Protein AF-A0A9J6MU23-F1 (afdb_monomer)

Solvent-accessible surface area (backbone atoms only — not comparable to full-atom values): 6581 Å² total; per-residue (Å²): 96,49,43,47,64,42,55,69,65,30,47,55,69,36,70,38,37,38,40,35,39,46,62,33,86,50,90,58,61,42,35,59,33,37,34,43,38,55,50,47,87,41,42,42,86,71,49,76,50,66,52,91,76,52,47,79,52,67,53,74,92,54,89,77,26,40,39,35,41,34,25,69,59,44,52,47,74,36,72,48,63,35,40,41,34,28,34,32,36,87,80,41,58,70,47,53,66,45,57,34,38,38,39,32,68,100,45,83,72,44,64,26,63,37,73,33,43,45,40,72,86,131

Sequence (122 aa):
MTKAAAPNPVQVGQLLTYTFVVSNTGTAPLTNLLISEPIPASTTLVSTNAPVGFTTTETPAGNPTLVTFTTPSLAPSSSATITVVVRVLGSAGPSVTNIATAIADGVAPVSATTTVTVQRGG

pLDDT: mean 95.38, std 7.44, range [60.09, 98.69]

InterPro domains:
  IPR001434 Large cysteine-rich periplasmic protein OmcB-like, DUF11 domain [PF01345] (2-104)
  IPR047589 DUF11 repeat [TIGR01451] (3-53)

Radius of gyration: 14.96 Å; Cα contacts (8 Å, |Δi|>4): 315; chains: 1; bounding box: 36×21×44 Å

Secondary structure (DSSP, 8-state):
-EEEEESSSEETTSEEEEEEEEE--SSS-EEEEEEEEEPPTTEEEEEEE--TT-EEEEPPSSSS-EEEEEEEEE-TT-EEEEEEEEEEPTT--SEEEEEEEEEETTEEEEEEEEEEEEEPP-

Foldseek 3Di:
DEKDKPDFQDEAQDKIKIKDKDWAQDQAKFAFKKKKWWDFPQKAWDDKDWDPQWDWDWDPDDVRIIIMITHRIDHHGDMIMMMTMIHGHPPDDQKDKIKMWIDTPPDDIDMYMDMGGYDYDD

Nearest PDB structures (foldseek):
  8um6-assembly2_B  TM=7.309E-01  e=8.421E-05  Bacillus subtilis
  7me6-assembly1_A  TM=7.306E-01  e=3.323E-04  Bacillus subtilis
  1ayo-assembly1_B  TM=6.044E-01  e=3.274E-03  Bos taurus
  8gsy-assembly2_B  TM=5.575E-01  e=2.671E-03  Clostridium perfringens
  4leb-assembly1_A  TM=5.833E-01  e=5.363E-02  Candida albicans

Organism: NCBI:txid2833578

Structure (mmCIF, N/CA/C/O backbone):
data_AF-A0A9J6MU23-F1
#
_entry.id   AF-A0A9J6MU23-F1
#
loop_
_atom_site.group_PDB
_atom_site.id
_atom_site.type_symbol
_atom_site.label_atom_id
_atom_site.label_alt_id
_atom_site.label_comp_id
_atom_site.label_asym_id
_atom_site.label_entity_id
_atom_site.label_seq_id
_atom_site.pdbx_PDB_ins_code
_atom_site.Cartn_x
_atom_site.Cartn_y
_atom_site.Cartn_z
_atom_site.occupancy
_atom_site.B_iso_or_equiv
_atom_site.auth_seq_id
_atom_site.auth_comp_id
_atom_site.auth_asym_id
_atom_site.auth_atom_id
_atom_site.pdbx_PDB_model_num
ATOM 1 N N . MET A 1 1 ? 2.275 -1.352 10.423 1.00 96.12 1 MET A N 1
ATOM 2 C CA 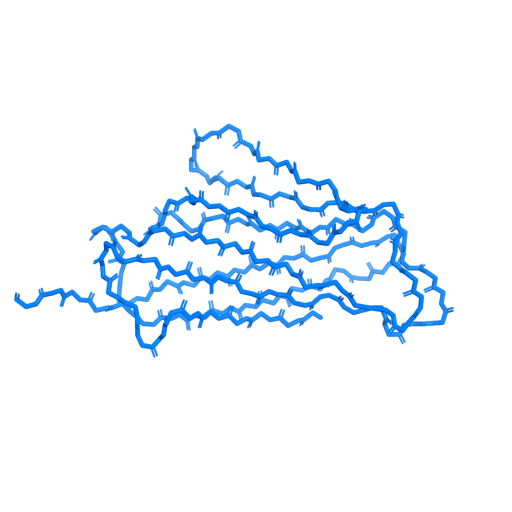. MET A 1 1 ? 2.074 -1.837 9.041 1.00 96.12 1 MET A CA 1
ATOM 3 C C . MET A 1 1 ? 3.367 -2.467 8.560 1.00 96.12 1 MET A C 1
ATOM 5 O O . MET A 1 1 ? 4.425 -1.966 8.918 1.00 96.12 1 MET A O 1
ATOM 9 N N . THR A 1 2 ? 3.298 -3.529 7.765 1.00 98.00 2 THR A N 1
ATOM 10 C CA . THR A 1 2 ? 4.450 -4.075 7.030 1.00 98.00 2 THR A CA 1
ATOM 11 C C . THR A 1 2 ? 4.161 -4.066 5.535 1.00 98.00 2 THR A C 1
ATOM 13 O O . THR A 1 2 ? 2.998 -4.053 5.128 1.00 98.00 2 THR A O 1
ATOM 16 N N . LYS A 1 3 ? 5.215 -4.057 4.713 1.00 98.25 3 LYS A N 1
ATOM 17 C CA . LYS A 1 3 ? 5.109 -4.136 3.255 1.00 98.25 3 LYS A CA 1
ATOM 18 C C . LYS A 1 3 ? 6.261 -4.952 2.681 1.00 98.25 3 LYS A C 1
ATOM 20 O O . LYS A 1 3 ? 7.413 -4.752 3.055 1.00 98.25 3 LYS A O 1
ATOM 25 N N . ALA A 1 4 ? 5.936 -5.846 1.760 1.00 98.38 4 ALA A N 1
ATOM 26 C CA . ALA A 1 4 ? 6.873 -6.666 1.012 1.00 98.38 4 ALA A CA 1
ATOM 27 C C . ALA A 1 4 ? 6.535 -6.623 -0.481 1.00 98.38 4 ALA A C 1
ATOM 29 O O . ALA A 1 4 ? 5.426 -6.247 -0.872 1.00 98.38 4 ALA A O 1
ATOM 30 N N . ALA A 1 5 ? 7.499 -7.010 -1.308 1.00 98.44 5 ALA A N 1
ATOM 31 C CA . ALA A 1 5 ? 7.358 -7.058 -2.752 1.00 98.44 5 ALA A CA 1
ATOM 32 C C . ALA A 1 5 ? 8.050 -8.301 -3.313 1.00 98.44 5 ALA A C 1
ATOM 34 O O . ALA A 1 5 ? 9.155 -8.638 -2.883 1.00 98.44 5 ALA A O 1
ATOM 35 N N . ALA A 1 6 ? 7.407 -8.966 -4.269 1.00 98.19 6 ALA A N 1
ATOM 36 C CA . ALA A 1 6 ? 7.966 -10.131 -4.944 1.00 98.19 6 ALA A CA 1
ATOM 37 C C . ALA A 1 6 ? 7.569 -10.165 -6.432 1.00 98.19 6 ALA A C 1
ATOM 39 O O . ALA A 1 6 ? 6.440 -9.789 -6.763 1.00 98.19 6 ALA A O 1
ATOM 40 N N . PRO A 1 7 ? 8.455 -10.640 -7.325 1.00 98.19 7 PRO A N 1
ATOM 41 C CA . PRO A 1 7 ? 9.813 -11.123 -7.046 1.00 98.19 7 PRO A CA 1
ATOM 42 C C . PRO A 1 7 ? 10.818 -9.982 -6.778 1.00 98.19 7 PRO A C 1
ATOM 44 O O . PRO A 1 7 ? 10.557 -8.820 -7.081 1.00 98.19 7 PRO A O 1
ATOM 47 N N . ASN A 1 8 ? 11.969 -10.316 -6.187 1.00 97.31 8 ASN A N 1
ATOM 48 C CA . ASN A 1 8 ? 13.114 -9.414 -6.027 1.00 97.31 8 ASN A CA 1
ATOM 49 C C . ASN A 1 8 ? 14.418 -10.215 -6.245 1.00 97.31 8 ASN A C 1
ATOM 51 O O . ASN A 1 8 ? 14.734 -11.050 -5.395 1.00 97.31 8 ASN A O 1
ATOM 55 N N . PRO A 1 9 ? 15.160 -10.008 -7.350 1.00 97.38 9 PRO A N 1
ATOM 56 C CA . PRO A 1 9 ? 14.923 -9.010 -8.397 1.00 97.38 9 PRO A CA 1
ATOM 57 C C . PRO A 1 9 ? 13.659 -9.279 -9.229 1.00 97.38 9 PRO A C 1
ATOM 59 O O . PRO A 1 9 ? 13.213 -10.418 -9.355 1.00 97.38 9 PRO A O 1
ATOM 62 N N . VAL A 1 10 ? 13.104 -8.222 -9.826 1.00 98.06 10 VAL A N 1
ATOM 63 C CA . VAL A 1 10 ? 12.024 -8.297 -10.823 1.00 98.06 10 VAL A CA 1
ATOM 64 C C . VAL A 1 10 ? 12.552 -7.915 -12.201 1.00 98.06 10 VAL A C 1
ATOM 66 O O . VAL A 1 10 ? 13.368 -7.006 -12.330 1.00 98.06 10 VAL A O 1
ATOM 69 N N . GLN A 1 11 ? 12.095 -8.589 -13.252 1.00 97.75 11 GLN A N 1
ATOM 70 C CA . GLN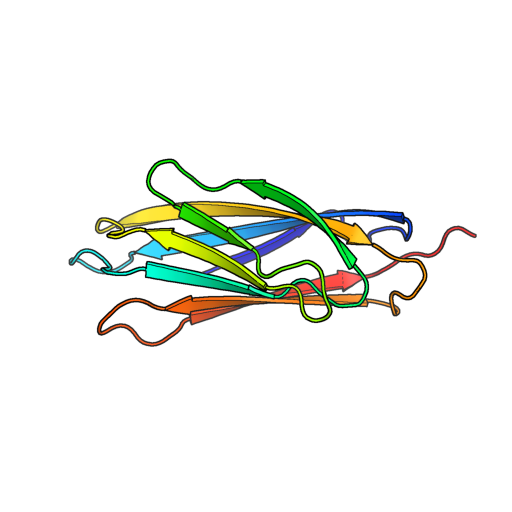 A 1 11 ? 12.471 -8.235 -14.620 1.00 97.75 11 GLN A CA 1
ATOM 71 C C . GLN A 1 11 ? 11.553 -7.150 -15.195 1.00 97.75 11 GLN A C 1
ATOM 73 O O . GLN A 1 11 ? 10.353 -7.112 -14.916 1.00 97.75 11 GLN A O 1
ATOM 78 N N . VAL A 1 12 ? 12.103 -6.292 -16.055 1.00 97.75 12 VAL A N 1
ATOM 79 C CA . VAL A 1 12 ? 11.307 -5.380 -16.890 1.00 97.75 12 VAL A CA 1
ATOM 80 C C . VAL A 1 12 ? 10.243 -6.167 -17.660 1.00 97.75 12 VAL A C 1
ATOM 82 O O . VAL A 1 12 ? 10.510 -7.235 -18.206 1.00 97.75 12 VAL A O 1
ATOM 85 N N . GLY A 1 13 ? 9.024 -5.634 -17.703 1.00 97.06 13 GLY A N 1
ATOM 86 C CA . GLY A 1 13 ? 7.879 -6.259 -18.356 1.00 97.06 13 GLY A CA 1
ATOM 87 C C . GLY A 1 13 ? 7.168 -7.312 -17.505 1.00 97.06 13 GLY A C 1
ATOM 88 O O . GLY A 1 13 ? 6.033 -7.653 -17.837 1.00 97.06 13 GLY A O 1
ATOM 89 N N . GLN A 1 14 ? 7.766 -7.793 -16.408 1.00 98.25 14 GLN A N 1
ATOM 90 C CA . GLN A 1 14 ? 7.145 -8.774 -15.515 1.00 98.25 14 GLN A CA 1
ATOM 91 C C . GLN A 1 14 ? 6.241 -8.127 -14.463 1.00 98.25 14 GLN A C 1
ATOM 93 O O . GLN A 1 14 ? 6.242 -6.908 -14.253 1.00 98.25 14 GLN A O 1
ATOM 98 N N . LEU A 1 15 ? 5.435 -8.976 -13.825 1.00 98.50 15 LEU A N 1
ATOM 99 C CA . LEU A 1 15 ? 4.577 -8.584 -12.717 1.00 98.50 15 LEU A CA 1
ATOM 100 C C . LEU A 1 15 ? 5.378 -8.497 -11.416 1.00 98.50 15 LEU A C 1
ATOM 102 O O . LEU A 1 15 ? 6.216 -9.348 -11.122 1.00 98.50 15 LEU A O 1
ATOM 106 N N . LEU A 1 16 ? 5.065 -7.475 -10.630 1.00 98.62 16 LEU A N 1
ATOM 107 C CA . LEU A 1 16 ? 5.545 -7.241 -9.279 1.00 98.62 16 LEU A CA 1
ATOM 108 C C . LEU A 1 16 ? 4.328 -7.166 -8.358 1.00 98.62 16 LEU A C 1
ATOM 110 O O . LEU A 1 16 ? 3.413 -6.380 -8.597 1.00 98.62 16 LEU A O 1
ATOM 114 N N . THR A 1 17 ? 4.313 -7.979 -7.308 1.00 98.69 17 THR A N 1
ATOM 115 C CA . THR A 1 17 ? 3.230 -7.990 -6.322 1.00 98.69 17 THR A CA 1
ATOM 116 C C . THR A 1 17 ? 3.696 -7.315 -5.047 1.00 98.69 17 TH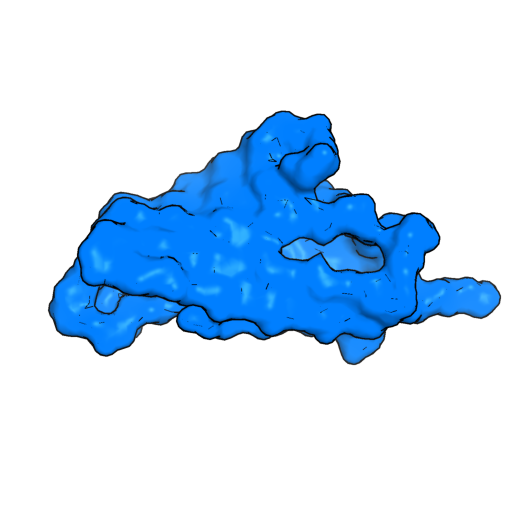R A C 1
ATOM 118 O O . THR A 1 17 ? 4.592 -7.818 -4.369 1.00 98.69 17 THR A O 1
ATOM 121 N N . TYR A 1 18 ? 3.063 -6.202 -4.694 1.00 98.62 18 TYR A N 1
ATOM 122 C CA . TYR A 1 18 ? 3.160 -5.597 -3.375 1.00 98.62 18 TYR A CA 1
ATOM 123 C C . TYR A 1 18 ? 2.166 -6.266 -2.434 1.00 98.62 18 TYR A C 1
ATOM 125 O O . TYR A 1 18 ? 0.982 -6.344 -2.743 1.00 98.62 18 TYR A O 1
ATOM 133 N N . THR A 1 19 ? 2.633 -6.708 -1.270 1.00 98.44 19 THR A N 1
ATOM 134 C CA . THR A 1 19 ? 1.788 -7.213 -0.180 1.00 98.44 19 THR A CA 1
ATOM 135 C C . THR A 1 19 ? 2.002 -6.337 1.039 1.00 98.44 19 THR A C 1
ATOM 137 O O . THR A 1 19 ? 3.144 -6.132 1.448 1.00 98.44 19 THR A O 1
ATOM 140 N N . PHE A 1 20 ? 0.932 -5.824 1.634 1.00 95.56 20 PHE A N 1
ATOM 141 C CA . PHE A 1 20 ? 1.018 -5.091 2.892 1.00 95.56 20 PHE A CA 1
ATOM 142 C C . PHE A 1 20 ? 0.004 -5.580 3.912 1.00 95.56 20 PHE A C 1
ATOM 144 O O . PHE A 1 20 ? -1.110 -5.981 3.576 1.00 95.56 20 PHE A O 1
ATOM 151 N N . VAL A 1 21 ? 0.431 -5.545 5.175 1.00 98.06 21 VAL A N 1
ATOM 152 C CA . VAL A 1 21 ? -0.363 -5.971 6.325 1.00 98.06 21 VAL A CA 1
ATOM 153 C C . VAL A 1 21 ? -0.536 -4.793 7.273 1.00 98.06 21 VAL A C 1
ATOM 155 O O . VAL A 1 21 ? 0.439 -4.213 7.767 1.00 98.06 21 VAL A O 1
ATOM 158 N N . VAL A 1 22 ? -1.793 -4.440 7.532 1.00 97.88 22 VAL A N 1
ATOM 159 C CA . VAL A 1 22 ? -2.179 -3.465 8.556 1.00 97.88 22 VAL A CA 1
ATOM 160 C C . VAL A 1 22 ? -2.794 -4.231 9.717 1.00 97.88 22 VAL A C 1
ATOM 162 O O . VAL A 1 22 ? -3.725 -5.005 9.518 1.00 97.88 22 VAL A O 1
ATOM 165 N N . SER A 1 23 ? -2.267 -4.020 10.920 1.00 97.44 23 SER A N 1
ATOM 166 C CA . SER A 1 23 ? -2.714 -4.702 12.135 1.00 97.44 23 SER A CA 1
ATOM 167 C C . SER A 1 23 ? -3.191 -3.676 13.148 1.00 97.44 23 SER A C 1
ATOM 169 O O . SER A 1 23 ? -2.488 -2.696 13.399 1.00 97.44 23 SER A O 1
ATOM 171 N N . ASN A 1 24 ? -4.348 -3.923 13.758 1.00 97.69 24 ASN A N 1
ATOM 172 C CA . ASN A 1 24 ? -4.776 -3.189 14.937 1.00 97.69 24 ASN A CA 1
ATOM 173 C C . ASN A 1 24 ? -4.169 -3.848 16.183 1.00 97.69 24 ASN A C 1
ATOM 175 O O . ASN A 1 24 ? -4.619 -4.902 16.625 1.00 97.69 24 ASN A O 1
ATOM 179 N N . THR A 1 25 ? -3.130 -3.232 16.742 1.00 96.19 25 THR A N 1
ATOM 180 C CA . THR A 1 25 ? -2.462 -3.709 17.964 1.00 96.19 25 THR A CA 1
ATOM 181 C C . THR A 1 25 ? -3.027 -3.083 19.242 1.00 96.19 25 THR A C 1
ATOM 183 O O . THR A 1 25 ? -2.510 -3.350 20.323 1.00 96.19 25 THR A O 1
ATOM 186 N N . GLY A 1 26 ? -4.039 -2.219 19.129 1.00 94.81 26 GLY A N 1
ATOM 187 C CA . GLY A 1 26 ? -4.713 -1.594 20.262 1.00 94.81 26 GLY A CA 1
ATOM 188 C C . GLY A 1 26 ? -5.841 -2.457 20.829 1.00 94.81 26 GLY A C 1
ATOM 189 O O . GLY A 1 26 ? -6.166 -3.525 20.312 1.00 94.81 26 GLY A O 1
ATOM 190 N N . THR A 1 27 ? -6.456 -1.961 21.902 1.00 96.38 27 THR A N 1
ATOM 191 C CA . THR A 1 27 ? -7.623 -2.579 22.554 1.00 96.38 27 THR A CA 1
ATOM 192 C C . THR A 1 27 ? -8.959 -2.042 22.035 1.00 96.38 27 THR A C 1
ATOM 194 O O . THR A 1 27 ? -9.995 -2.654 22.279 1.00 96.38 27 THR A O 1
ATOM 197 N N . ALA A 1 28 ? -8.944 -0.922 21.308 1.00 97.56 28 ALA A N 1
A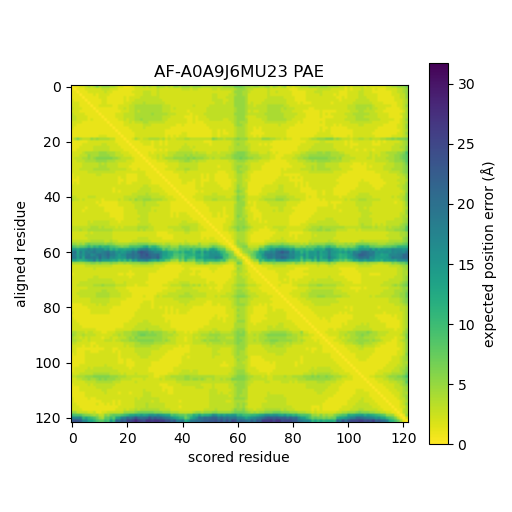TOM 198 C CA . ALA A 1 28 ? -10.110 -0.320 20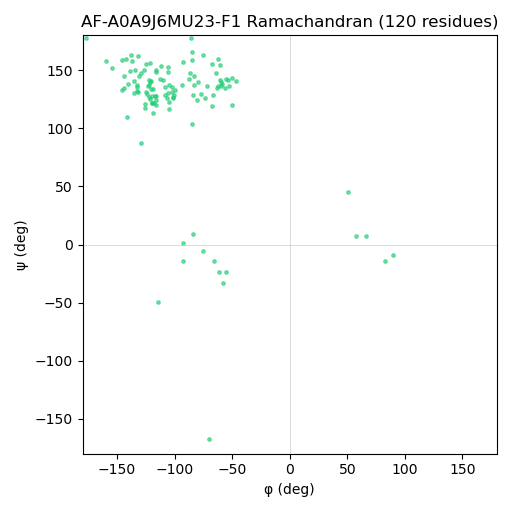.668 1.00 97.56 28 ALA A CA 1
ATOM 199 C C . ALA A 1 28 ? -10.084 -0.551 19.145 1.00 97.56 28 ALA A C 1
ATOM 201 O O . ALA A 1 28 ? -9.001 -0.716 18.574 1.00 97.56 28 ALA A O 1
ATOM 202 N N . PRO A 1 29 ? -11.243 -0.583 18.464 1.00 98.19 29 PRO A N 1
ATOM 203 C CA . PRO A 1 29 ? -11.283 -0.662 17.008 1.00 98.19 29 PRO A CA 1
ATOM 204 C C . PRO A 1 29 ? -10.596 0.549 16.364 1.00 98.19 29 PRO A C 1
ATOM 206 O O . PRO A 1 29 ? -10.769 1.674 16.828 1.00 98.19 29 PRO A O 1
ATOM 209 N N . LEU A 1 30 ? -9.873 0.335 15.263 1.00 98.38 30 LEU A N 1
ATOM 210 C CA . LEU A 1 30 ? -9.541 1.436 14.358 1.00 98.38 30 LEU A CA 1
ATOM 211 C C . LEU A 1 30 ? -10.824 1.836 13.631 1.00 98.38 30 LEU A C 1
ATOM 213 O O . LEU A 1 30 ? -11.562 0.949 13.193 1.00 98.38 30 LEU A O 1
ATOM 217 N N . THR A 1 31 ? -11.084 3.131 13.490 1.00 98.44 31 THR A N 1
ATOM 218 C CA . THR A 1 31 ? -12.232 3.667 12.745 1.00 98.44 31 THR A CA 1
ATOM 219 C C . THR A 1 31 ? -11.761 4.473 11.545 1.00 98.44 31 THR A C 1
ATOM 221 O O . THR A 1 31 ? -10.687 5.076 11.584 1.00 98.44 31 THR A O 1
ATOM 224 N N . ASN A 1 32 ? -12.561 4.453 10.473 1.00 98.19 32 ASN A N 1
ATOM 225 C CA . ASN A 1 32 ? -12.283 5.159 9.219 1.00 98.19 32 ASN A CA 1
ATOM 226 C C . ASN A 1 32 ? -10.867 4.879 8.687 1.00 98.19 32 ASN A C 1
ATOM 228 O O . ASN A 1 32 ? -10.133 5.787 8.300 1.00 98.19 32 ASN A O 1
ATOM 232 N N . LEU A 1 33 ? -10.472 3.601 8.695 1.00 98.50 33 LEU A N 1
ATOM 233 C CA . LEU A 1 33 ? -9.155 3.193 8.227 1.00 98.50 33 LEU A CA 1
ATOM 234 C C . LEU A 1 33 ? -9.068 3.418 6.714 1.00 98.50 33 LEU A C 1
ATOM 236 O O . LEU A 1 33 ? -9.803 2.798 5.947 1.00 98.50 33 LEU A O 1
ATOM 240 N N . LEU A 1 34 ? -8.130 4.268 6.308 1.00 98.31 34 LEU A N 1
ATOM 241 C CA . LEU A 1 34 ? -7.762 4.571 4.932 1.00 98.31 34 LEU A CA 1
ATOM 242 C C . LEU A 1 34 ? -6.316 4.136 4.698 1.00 98.31 34 LEU A C 1
ATOM 244 O O . LEU A 1 34 ? -5.410 4.538 5.425 1.00 98.31 34 LEU A O 1
ATOM 248 N N . ILE A 1 35 ? -6.090 3.350 3.652 1.00 98.44 35 ILE A N 1
ATOM 249 C CA . ILE A 1 35 ? -4.759 2.962 3.194 1.00 98.44 35 ILE A CA 1
ATOM 250 C C . ILE A 1 35 ? -4.553 3.536 1.799 1.00 98.44 35 ILE A C 1
ATOM 252 O O . ILE A 1 35 ? -5.292 3.197 0.879 1.00 98.44 35 ILE A O 1
ATOM 256 N N . SER A 1 36 ? -3.540 4.380 1.654 1.00 97.50 36 SER A N 1
ATOM 257 C CA . SER A 1 36 ? -3.126 5.003 0.401 1.00 97.50 36 SER A CA 1
ATOM 258 C C . SER A 1 36 ? -1.912 4.281 -0.172 1.00 97.50 36 SER A C 1
ATOM 260 O O . SER A 1 36 ? -0.886 4.138 0.497 1.00 97.50 36 SER A O 1
ATOM 262 N N . GLU A 1 37 ? -2.030 3.864 -1.427 1.00 97.25 37 GLU A N 1
ATOM 263 C CA . GLU A 1 37 ? -1.036 3.104 -2.177 1.00 97.25 37 GLU A CA 1
ATOM 264 C C . GLU A 1 37 ? -0.784 3.803 -3.528 1.00 97.25 37 GLU A C 1
ATOM 266 O O . GLU A 1 37 ? -1.465 3.526 -4.521 1.00 97.25 37 GLU A O 1
ATOM 271 N N . PRO A 1 38 ? 0.147 4.773 -3.578 1.00 96.12 38 PRO A N 1
ATOM 272 C CA . PRO A 1 38 ? 0.569 5.385 -4.831 1.00 96.12 38 PRO A CA 1
ATOM 273 C C . PRO A 1 38 ? 1.304 4.362 -5.702 1.00 96.12 38 PRO A C 1
ATOM 275 O O . PRO A 1 38 ? 2.264 3.732 -5.258 1.00 96.12 38 PRO A O 1
ATOM 278 N N . ILE A 1 39 ? 0.882 4.237 -6.959 1.00 95.88 39 ILE A N 1
ATOM 279 C CA . ILE A 1 39 ? 1.509 3.346 -7.934 1.00 95.88 39 ILE A CA 1
ATOM 280 C C . ILE A 1 39 ? 2.765 4.024 -8.499 1.00 95.88 39 ILE A C 1
ATOM 282 O O . ILE A 1 39 ? 2.668 5.138 -9.026 1.00 95.88 39 ILE A O 1
ATOM 286 N N . PRO A 1 40 ? 3.951 3.388 -8.419 1.00 95.19 40 PRO A N 1
ATOM 287 C CA . PRO A 1 40 ? 5.185 3.973 -8.922 1.00 95.19 40 PRO A CA 1
ATOM 288 C C . PRO A 1 40 ? 5.098 4.274 -10.420 1.00 95.19 40 PRO A C 1
ATOM 290 O O . PRO A 1 40 ? 4.682 3.420 -11.201 1.00 95.19 40 PRO A O 1
ATOM 293 N N . ALA A 1 41 ? 5.578 5.451 -10.832 1.00 93.06 41 ALA A N 1
ATOM 294 C CA . ALA A 1 41 ? 5.569 5.921 -12.224 1.00 93.06 41 ALA A CA 1
ATOM 295 C C . ALA A 1 41 ? 6.251 4.970 -13.229 1.00 93.06 41 ALA A C 1
ATOM 297 O O . ALA A 1 41 ? 5.968 5.010 -14.424 1.00 93.06 41 ALA A O 1
ATOM 298 N N . SER A 1 42 ? 7.169 4.129 -12.751 1.00 94.44 42 SER A N 1
ATOM 299 C CA . SER A 1 42 ? 7.864 3.090 -13.516 1.00 94.44 42 SER A CA 1
ATOM 300 C C . SER A 1 42 ? 7.080 1.777 -13.624 1.00 94.44 42 SER A C 1
ATOM 302 O O . SER A 1 42 ? 7.622 0.765 -14.074 1.00 94.44 42 SER A O 1
ATOM 304 N N . THR A 1 43 ? 5.818 1.765 -13.198 1.00 95.62 43 THR A N 1
ATOM 305 C CA . THR A 1 43 ? 4.941 0.596 -13.200 1.00 95.62 43 THR A CA 1
ATOM 306 C C . THR A 1 43 ? 3.535 0.966 -13.676 1.00 95.62 43 THR A C 1
ATOM 308 O O . THR A 1 43 ? 3.166 2.137 -13.712 1.00 95.62 43 THR A O 1
ATOM 311 N N . THR A 1 44 ? 2.744 -0.032 -14.060 1.00 95.25 44 THR A N 1
ATOM 312 C CA . THR A 1 44 ? 1.311 0.126 -14.367 1.00 95.25 44 THR A CA 1
ATOM 313 C C . THR A 1 44 ? 0.495 -0.796 -13.483 1.00 95.25 44 THR A C 1
ATOM 315 O O . THR A 1 44 ? 0.879 -1.949 -13.289 1.00 95.25 44 THR A O 1
ATOM 318 N N . LEU A 1 45 ? -0.614 -0.297 -12.941 1.00 96.00 45 LEU A N 1
ATOM 319 C CA . LEU A 1 45 ? -1.524 -1.101 -12.135 1.00 96.00 45 LEU A CA 1
ATOM 320 C C . LEU A 1 45 ? -2.140 -2.221 -12.985 1.00 96.00 45 LEU A C 1
ATOM 322 O O . LEU A 1 45 ? -2.553 -1.985 -14.118 1.00 96.00 45 LEU A O 1
ATOM 326 N N . VAL A 1 46 ? -2.177 -3.436 -12.438 1.00 96.88 46 VAL A N 1
ATOM 327 C CA . VAL A 1 46 ? -2.771 -4.615 -13.089 1.00 96.88 46 VAL A CA 1
ATOM 328 C C . VAL A 1 46 ? -3.995 -5.089 -12.323 1.00 96.88 46 VAL A C 1
ATOM 330 O O . VAL A 1 46 ? -5.041 -5.314 -12.922 1.00 96.88 46 VAL A O 1
ATOM 333 N N . SER A 1 47 ? -3.872 -5.255 -11.007 1.00 97.19 47 SER A N 1
ATOM 334 C CA . SER A 1 47 ? -4.986 -5.687 -10.166 1.00 97.19 47 SER A CA 1
ATOM 335 C C . SER A 1 47 ? -4.758 -5.339 -8.704 1.00 97.19 47 SER A C 1
ATOM 337 O O . SER A 1 47 ? -3.622 -5.222 -8.238 1.00 97.19 47 SER A O 1
ATOM 339 N N . THR A 1 48 ? -5.851 -5.266 -7.960 1.00 97.94 48 THR A N 1
ATOM 340 C CA . THR A 1 48 ? -5.868 -5.061 -6.515 1.00 97.94 48 THR A CA 1
ATOM 341 C C . THR A 1 48 ? -6.704 -6.159 -5.864 1.00 97.94 48 THR A C 1
ATOM 343 O O . THR A 1 48 ? -7.615 -6.713 -6.476 1.00 97.94 48 THR A O 1
ATOM 346 N N . ASN A 1 49 ? -6.372 -6.518 -4.627 1.00 98.06 49 ASN A N 1
ATOM 347 C CA . ASN A 1 49 ? -7.194 -7.407 -3.814 1.00 98.06 49 ASN A CA 1
ATOM 348 C C . ASN A 1 49 ? -7.101 -6.989 -2.347 1.00 98.06 49 ASN A C 1
ATOM 350 O O . ASN A 1 49 ? -6.005 -6.769 -1.823 1.00 98.06 49 ASN A O 1
ATOM 354 N N . ALA A 1 50 ? -8.258 -6.901 -1.698 1.00 97.94 50 ALA A N 1
ATOM 355 C CA . ALA A 1 50 ? -8.406 -6.544 -0.297 1.00 97.94 50 ALA A CA 1
ATOM 356 C C . ALA A 1 50 ? -9.435 -7.465 0.381 1.00 97.94 50 ALA A C 1
ATOM 358 O O . ALA A 1 50 ? -10.274 -8.052 -0.306 1.00 97.94 50 ALA A O 1
ATOM 359 N N . PRO A 1 51 ? -9.388 -7.614 1.717 1.00 97.25 51 PRO A N 1
ATOM 360 C CA . PRO A 1 51 ? -10.350 -8.435 2.442 1.00 97.25 51 PRO A CA 1
ATOM 361 C C . PRO A 1 51 ? -11.783 -7.908 2.312 1.00 97.25 51 PRO A C 1
ATOM 363 O O . PRO A 1 51 ? -12.009 -6.723 2.064 1.00 97.25 51 PRO A O 1
ATOM 366 N N . VAL A 1 52 ? -12.762 -8.779 2.568 1.00 94.81 52 VAL A N 1
ATOM 367 C CA . VAL A 1 52 ? -14.169 -8.370 2.678 1.00 94.81 52 VAL A CA 1
ATOM 368 C C . VAL A 1 52 ? -14.330 -7.233 3.696 1.00 94.81 52 VAL A C 1
ATOM 370 O O . VAL A 1 52 ? -13.667 -7.213 4.732 1.00 94.81 52 VAL A O 1
ATOM 373 N N . GLY A 1 53 ? -15.204 -6.275 3.387 1.00 94.88 53 GLY A N 1
ATOM 374 C CA . GLY A 1 53 ? -15.413 -5.076 4.203 1.00 94.88 53 GLY A CA 1
ATOM 375 C C . GLY A 1 53 ? -14.509 -3.898 3.832 1.00 94.88 53 GLY A C 1
ATOM 376 O O . GLY A 1 53 ? -14.768 -2.788 4.291 1.00 94.88 53 GLY A O 1
ATOM 377 N N . PHE A 1 54 ? -13.513 -4.102 2.964 1.00 98.06 54 PHE A N 1
ATOM 378 C CA . PHE A 1 54 ? -12.796 -3.001 2.331 1.00 98.06 54 PHE A CA 1
ATOM 379 C C . PHE A 1 54 ? -13.485 -2.551 1.042 1.00 98.06 54 PHE A C 1
ATOM 381 O O . PHE A 1 54 ? -13.967 -3.362 0.254 1.00 98.06 54 PHE A O 1
ATOM 388 N N . THR A 1 55 ? -13.478 -1.243 0.813 1.00 98.31 55 THR A N 1
ATOM 389 C CA . THR A 1 55 ? -13.777 -0.626 -0.479 1.00 98.31 55 THR A CA 1
ATOM 390 C C . THR A 1 55 ? -12.466 -0.205 -1.125 1.00 98.31 55 THR A C 1
ATOM 392 O O . THR A 1 55 ? -11.636 0.439 -0.482 1.00 98.31 55 THR A O 1
ATOM 395 N N . THR A 1 56 ? -12.277 -0.560 -2.393 1.00 97.75 56 THR A N 1
ATOM 396 C CA . THR A 1 56 ? -11.124 -0.129 -3.187 1.00 97.75 56 THR A CA 1
ATOM 397 C C . THR A 1 56 ? -11.566 0.931 -4.181 1.00 97.75 56 THR A C 1
ATOM 399 O O . THR A 1 56 ? -12.544 0.737 -4.901 1.00 97.75 56 THR A O 1
ATOM 402 N N . THR A 1 57 ? -10.843 2.043 -4.235 1.00 96.00 57 THR A N 1
ATOM 403 C CA . THR A 1 57 ? -11.030 3.074 -5.258 1.00 96.00 57 THR A CA 1
ATOM 404 C C . THR A 1 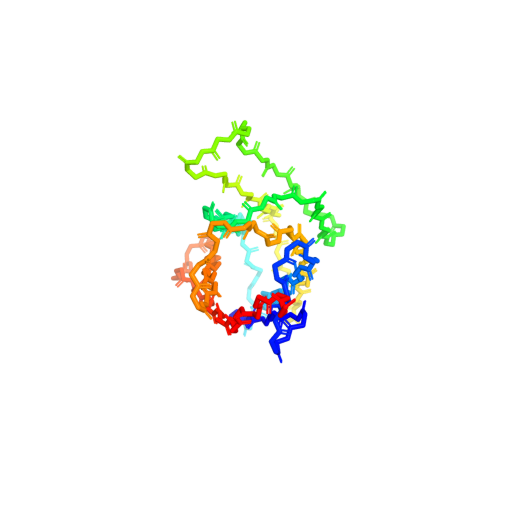57 ? -9.701 3.428 -5.896 1.00 96.00 57 THR A C 1
ATOM 406 O O . THR A 1 57 ? -8.656 3.405 -5.249 1.00 96.00 57 THR A O 1
ATOM 409 N N . GLU A 1 58 ? -9.755 3.775 -7.173 1.00 92.50 58 GLU A N 1
ATOM 410 C CA . GLU A 1 58 ? -8.594 4.137 -7.974 1.00 92.50 58 GLU A CA 1
ATOM 411 C C . GLU A 1 58 ? -8.868 5.514 -8.576 1.00 92.50 58 GLU A C 1
ATOM 413 O O . GLU A 1 58 ? -9.949 5.762 -9.120 1.00 92.50 58 GLU A O 1
ATOM 418 N N . THR A 1 59 ? -7.920 6.442 -8.462 1.00 87.50 59 THR A N 1
ATOM 419 C CA . THR A 1 59 ? -7.999 7.681 -9.244 1.00 87.50 59 THR A CA 1
ATOM 420 C C . THR A 1 59 ? -7.890 7.340 -10.732 1.00 87.50 59 THR A C 1
ATOM 422 O O . THR A 1 59 ? -7.159 6.401 -11.061 1.00 87.50 59 THR A O 1
ATOM 425 N N . PRO A 1 60 ? -8.542 8.097 -11.638 1.00 72.88 60 PRO A N 1
ATOM 426 C CA . PRO A 1 60 ? -8.428 7.875 -13.077 1.00 72.88 60 PRO A CA 1
ATOM 427 C C . PRO A 1 60 ? -6.971 7.689 -13.509 1.00 72.88 60 PRO A C 1
ATOM 429 O O . PRO A 1 60 ? -6.085 8.376 -12.996 1.00 72.88 60 PRO A O 1
ATOM 432 N N . ALA A 1 61 ? -6.739 6.758 -14.440 1.00 64.25 61 ALA A N 1
ATOM 433 C CA . ALA A 1 61 ? -5.401 6.414 -14.909 1.00 64.25 61 ALA A CA 1
ATOM 434 C C . ALA A 1 61 ? -4.613 7.680 -15.302 1.00 64.25 61 ALA A C 1
ATOM 436 O O . ALA A 1 61 ? -5.023 8.449 -16.171 1.00 64.25 61 ALA A O 1
ATOM 437 N N . GLY A 1 62 ? -3.488 7.896 -14.625 1.00 60.75 62 GLY A N 1
ATOM 438 C CA . GLY A 1 62 ? -2.650 9.091 -14.714 1.00 60.75 62 GLY A CA 1
ATOM 439 C C . GLY A 1 62 ? -1.408 8.932 -13.839 1.00 60.75 62 GLY A C 1
ATOM 440 O O . GLY A 1 62 ? -1.243 7.908 -13.179 1.00 60.75 62 GLY A O 1
ATOM 441 N N . ASN A 1 63 ? -0.500 9.908 -13.839 1.00 60.09 63 ASN A N 1
ATOM 442 C CA . ASN A 1 63 ? 0.709 9.846 -13.017 1.00 60.09 63 ASN A CA 1
ATOM 443 C C . ASN A 1 63 ? 0.720 11.015 -12.012 1.00 60.09 63 ASN A C 1
ATOM 445 O O . ASN A 1 63 ? 0.815 12.160 -12.460 1.00 60.09 63 ASN A O 1
ATOM 449 N N . PRO A 1 64 ? 0.614 10.761 -10.691 1.00 71.19 64 PRO A N 1
ATOM 450 C CA . PRO A 1 64 ? 0.559 9.443 -10.046 1.00 71.19 64 PRO A CA 1
ATOM 451 C C . PRO A 1 64 ? -0.849 8.8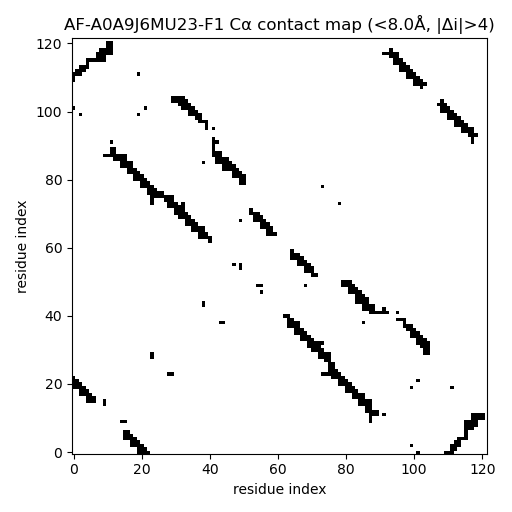19 -10.044 1.00 71.19 64 PRO A C 1
ATOM 453 O O . PRO A 1 64 ? -1.831 9.488 -9.731 1.00 71.19 64 PRO A O 1
ATOM 456 N N . THR A 1 65 ? -0.937 7.516 -10.337 1.00 90.44 65 THR A N 1
ATOM 457 C CA . THR A 1 65 ? -2.139 6.713 -10.054 1.00 90.44 65 THR A CA 1
ATOM 458 C C . THR A 1 65 ? -2.141 6.415 -8.560 1.00 90.44 65 THR A C 1
ATOM 460 O O . THR A 1 65 ? -1.131 5.954 -8.026 1.00 90.44 65 THR A O 1
ATOM 463 N N . LEU A 1 66 ? -3.256 6.669 -7.882 1.00 94.75 66 LEU A N 1
ATOM 464 C CA . LEU A 1 66 ? -3.429 6.385 -6.465 1.00 94.75 66 LEU A CA 1
ATOM 465 C C . LEU A 1 66 ? -4.527 5.338 -6.280 1.00 94.75 66 LEU A C 1
ATOM 467 O O . LEU A 1 66 ? -5.663 5.541 -6.709 1.00 94.75 66 LEU A O 1
ATOM 471 N N . VAL A 1 67 ? -4.181 4.244 -5.603 1.00 96.94 67 VAL A N 1
ATOM 472 C CA . VAL A 1 67 ? -5.147 3.259 -5.113 1.00 96.94 67 VAL A CA 1
ATOM 473 C C . VAL A 1 67 ? -5.394 3.532 -3.636 1.00 96.94 67 VAL A C 1
ATOM 475 O O . VAL A 1 67 ? -4.450 3.697 -2.861 1.00 96.94 67 VAL A O 1
ATOM 478 N N . THR A 1 68 ? -6.657 3.563 -3.230 1.00 97.50 68 THR A N 1
ATOM 479 C CA . THR A 1 68 ? -7.041 3.667 -1.823 1.00 97.50 68 THR A CA 1
ATOM 480 C C . THR A 1 68 ? -7.905 2.492 -1.402 1.00 97.50 68 THR A C 1
ATOM 482 O O . THR A 1 68 ? -8.800 2.070 -2.132 1.00 97.50 68 THR A O 1
ATOM 485 N N . PHE A 1 69 ? -7.655 1.993 -0.194 1.00 98.38 69 PHE A N 1
ATOM 486 C CA . PHE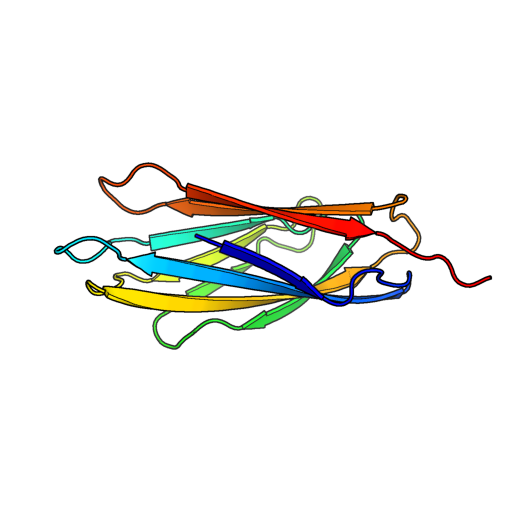 A 1 69 ? -8.436 0.948 0.457 1.00 98.38 69 PHE A CA 1
ATOM 487 C C . PHE A 1 69 ? -9.037 1.516 1.736 1.00 98.38 69 PHE A C 1
ATOM 489 O O . PHE A 1 69 ? -8.294 1.972 2.605 1.00 98.38 69 PHE A O 1
ATOM 496 N N . THR A 1 70 ? -10.358 1.491 1.866 1.00 98.44 70 THR A N 1
ATOM 497 C CA . THR A 1 70 ? -11.057 2.010 3.046 1.00 98.44 70 THR A CA 1
ATOM 498 C C . THR A 1 70 ? -11.885 0.932 3.724 1.00 98.44 70 THR A C 1
ATOM 500 O O . THR A 1 70 ? -12.519 0.124 3.055 1.00 98.44 70 THR A O 1
ATOM 503 N N . THR A 1 71 ? -11.911 0.924 5.054 1.00 98.50 71 THR A N 1
ATOM 504 C CA . THR A 1 71 ? -12.886 0.156 5.842 1.00 98.50 71 THR A CA 1
ATOM 505 C C . THR A 1 71 ? -13.427 1.034 6.974 1.00 98.50 71 THR A C 1
ATOM 507 O O . THR A 1 71 ? -12.647 1.768 7.592 1.00 98.50 71 THR A O 1
ATOM 510 N N . PRO A 1 72 ? -14.735 0.972 7.295 1.00 98.44 72 PRO A N 1
ATOM 511 C CA . PRO A 1 72 ? -15.290 1.711 8.426 1.00 98.44 72 PRO A CA 1
ATOM 512 C C . PRO A 1 72 ? -14.618 1.348 9.751 1.00 98.44 72 PRO A C 1
ATOM 514 O O . PRO A 1 72 ? -14.476 2.205 10.623 1.00 98.44 72 PRO A O 1
ATOM 517 N N . SER A 1 73 ? -14.194 0.087 9.910 1.00 97.88 73 SER A N 1
ATOM 518 C CA . SER A 1 73 ? -13.506 -0.353 11.117 1.00 97.88 73 SER A CA 1
ATOM 519 C C . SER A 1 73 ? -12.588 -1.562 10.909 1.00 97.88 73 SER A C 1
ATOM 521 O O . SER A 1 73 ? -12.834 -2.413 10.054 1.00 97.88 73 SER A O 1
ATOM 523 N N . LEU A 1 74 ? -11.544 -1.652 11.738 1.00 98.31 74 LEU A N 1
ATOM 524 C CA . LEU A 1 74 ? -10.734 -2.853 11.937 1.00 98.31 74 LEU A CA 1
ATOM 525 C C . LEU A 1 74 ? -10.698 -3.198 13.433 1.00 98.31 74 LEU A C 1
ATOM 527 O O . LEU A 1 74 ? -10.189 -2.423 14.250 1.00 98.31 74 LEU A O 1
ATOM 531 N N . ALA A 1 75 ? -11.234 -4.365 13.790 1.00 98.25 75 ALA A N 1
ATOM 532 C CA . ALA A 1 75 ? -11.359 -4.808 15.177 1.00 98.25 75 ALA A CA 1
ATOM 533 C C . ALA A 1 75 ? -9.994 -4.939 15.894 1.00 98.25 75 ALA A C 1
ATOM 535 O O . ALA A 1 75 ? -8.974 -5.157 15.231 1.00 98.25 75 ALA A O 1
ATOM 536 N N . PRO A 1 76 ? -9.953 -4.829 17.238 1.00 98.06 76 PRO A N 1
ATOM 537 C CA . PRO A 1 76 ? -8.756 -5.101 18.035 1.00 98.06 76 PRO A CA 1
ATOM 538 C C . PRO A 1 76 ? -8.122 -6.448 17.689 1.00 98.06 76 PRO A C 1
ATOM 540 O O . PRO A 1 76 ? -8.824 -7.414 17.384 1.00 98.06 76 PRO A O 1
ATOM 543 N N . SER A 1 77 ? -6.790 -6.505 17.710 1.00 96.44 77 SER A N 1
ATOM 544 C CA . SER A 1 77 ? -5.991 -7.703 17.406 1.00 96.44 77 SER A CA 1
ATOM 545 C C . SER A 1 77 ? -6.221 -8.321 16.016 1.00 96.44 77 SER A C 1
ATOM 547 O O . SER A 1 77 ? -5.671 -9.380 15.720 1.00 96.44 77 SER A O 1
ATOM 549 N N . SER A 1 78 ? -6.991 -7.668 15.141 1.00 97.94 78 SER A N 1
ATOM 550 C CA . SER A 1 78 ? -7.234 -8.117 13.769 1.00 97.94 78 SER A CA 1
ATOM 551 C C . SER A 1 78 ? -6.237 -7.495 12.798 1.00 97.94 78 SER A C 1
ATOM 553 O O . SER A 1 78 ? -5.651 -6.437 13.049 1.00 97.94 78 SER A O 1
ATOM 555 N N . SER A 1 79 ? -6.048 -8.156 11.659 1.00 97.75 79 SER A N 1
ATOM 556 C CA . SER A 1 79 ? -5.184 -7.678 10.583 1.00 97.75 79 SER A CA 1
ATOM 557 C C . SER A 1 79 ? -5.854 -7.808 9.220 1.00 97.75 79 SER A C 1
ATOM 559 O O . SER A 1 79 ? -6.692 -8.679 9.002 1.00 97.75 79 SER A O 1
ATOM 561 N N . ALA A 1 80 ? -5.484 -6.909 8.312 1.00 97.94 80 ALA A N 1
ATOM 562 C CA . ALA A 1 80 ? -5.898 -6.906 6.919 1.00 97.94 80 ALA A CA 1
ATOM 563 C C . ALA A 1 80 ? -4.667 -7.090 6.029 1.00 97.94 80 ALA A C 1
ATOM 565 O O . ALA A 1 80 ? -3.689 -6.349 6.159 1.00 97.94 80 ALA A O 1
ATOM 566 N N . THR A 1 81 ? -4.724 -8.068 5.126 1.00 98.44 81 THR A N 1
ATOM 567 C CA . THR A 1 81 ? -3.702 -8.308 4.102 1.00 98.44 81 THR A CA 1
ATOM 568 C C . THR A 1 81 ? -4.226 -7.832 2.759 1.00 98.44 81 THR A C 1
ATOM 570 O O . THR A 1 81 ? -5.268 -8.294 2.302 1.00 98.44 81 THR A O 1
ATOM 573 N N . ILE A 1 82 ? -3.499 -6.914 2.131 1.00 98.50 82 ILE A N 1
ATOM 574 C CA . ILE A 1 82 ? -3.863 -6.318 0.845 1.00 98.50 82 ILE A CA 1
ATOM 575 C C . ILE A 1 82 ? -2.730 -6.571 -0.141 1.00 98.50 82 ILE A C 1
ATOM 577 O O . ILE A 1 82 ? -1.549 -6.502 0.217 1.00 98.50 82 ILE A O 1
ATOM 581 N N . THR A 1 83 ? -3.100 -6.856 -1.387 1.00 98.44 83 THR A N 1
ATOM 582 C CA . THR A 1 83 ? -2.155 -7.058 -2.481 1.00 98.44 83 THR A CA 1
ATOM 583 C C . THR A 1 83 ? -2.436 -6.111 -3.634 1.00 98.44 83 THR A C 1
ATOM 585 O O . THR A 1 83 ? -3.584 -5.954 -4.053 1.00 98.44 83 THR A O 1
ATOM 588 N N . VAL A 1 84 ? -1.373 -5.534 -4.184 1.00 98.50 84 VAL A N 1
ATOM 589 C CA . VAL A 1 84 ? -1.404 -4.714 -5.396 1.00 98.50 84 VAL A CA 1
ATOM 590 C C . VAL A 1 84 ? -0.408 -5.288 -6.387 1.00 98.50 84 VAL A C 1
ATOM 592 O O . VAL A 1 84 ? 0.779 -5.403 -6.089 1.00 98.50 84 VAL A O 1
ATOM 595 N N . VAL A 1 85 ? -0.902 -5.674 -7.559 1.00 98.50 85 VAL A N 1
ATOM 596 C CA . VAL A 1 85 ? -0.092 -6.220 -8.645 1.00 98.50 85 VAL A CA 1
ATOM 597 C C . VAL A 1 85 ? 0.126 -5.122 -9.670 1.00 98.50 85 VAL A C 1
ATOM 599 O O . VAL A 1 85 ? -0.830 -4.517 -10.161 1.00 98.50 85 VAL A O 1
ATOM 602 N N . VAL A 1 86 ? 1.388 -4.891 -10.011 1.00 97.75 86 VAL A N 1
ATOM 603 C CA . VAL A 1 86 ? 1.799 -3.935 -11.035 1.00 97.75 86 VAL A CA 1
ATOM 604 C C . VAL A 1 86 ? 2.666 -4.619 -12.086 1.00 97.75 86 VAL A C 1
ATOM 606 O O . VAL A 1 86 ? 3.317 -5.625 -11.813 1.00 97.75 86 VAL A O 1
ATOM 609 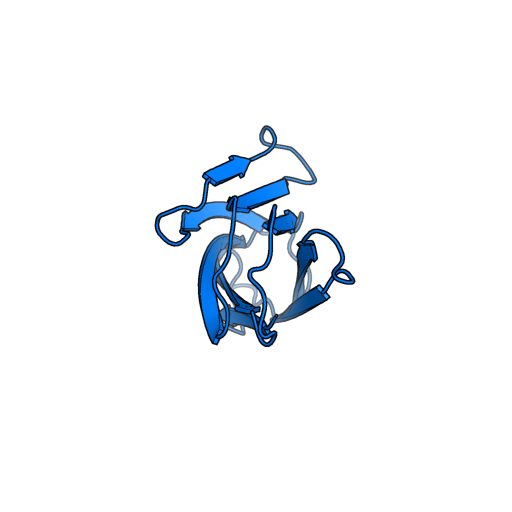N N . ARG A 1 87 ? 2.713 -4.070 -13.297 1.00 97.62 87 ARG A N 1
ATOM 610 C CA . ARG A 1 87 ? 3.671 -4.458 -14.337 1.00 97.62 87 ARG A CA 1
ATOM 611 C C . ARG A 1 87 ? 4.815 -3.455 -14.385 1.00 97.62 87 ARG A C 1
ATOM 613 O O . ARG A 1 87 ? 4.565 -2.257 -14.508 1.00 97.62 87 ARG A O 1
ATOM 620 N N . VAL A 1 88 ? 6.056 -3.937 -14.338 1.00 97.62 88 VAL A N 1
ATOM 621 C CA . VAL A 1 88 ? 7.262 -3.097 -14.430 1.00 97.62 88 VAL A CA 1
ATOM 622 C C . VAL A 1 88 ? 7.458 -2.611 -15.867 1.00 97.62 88 VAL A C 1
ATOM 624 O O . VAL A 1 88 ? 7.497 -3.415 -16.798 1.00 97.62 88 VAL A O 1
ATOM 627 N N . LEU A 1 89 ? 7.592 -1.299 -16.060 1.00 95.75 89 LEU A N 1
ATOM 628 C CA . LEU A 1 89 ? 7.768 -0.678 -17.375 1.00 95.75 89 LEU A CA 1
ATOM 629 C C . LEU A 1 89 ? 9.239 -0.669 -17.816 1.00 95.75 89 LEU A C 1
ATOM 631 O O . LEU A 1 89 ? 10.154 -0.699 -16.996 1.00 95.75 89 LEU A O 1
ATOM 635 N N . GLY A 1 90 ? 9.477 -0.542 -19.126 1.00 94.88 90 GLY A N 1
ATOM 636 C CA . GLY A 1 90 ? 10.831 -0.394 -19.687 1.00 94.88 90 GLY A CA 1
ATOM 637 C C . GLY A 1 90 ? 11.586 0.852 -19.208 1.00 94.88 90 GLY A C 1
ATOM 638 O O . GLY A 1 90 ? 12.819 0.856 -19.168 1.00 94.88 90 GLY A O 1
ATOM 639 N N . SER A 1 91 ? 10.844 1.878 -18.780 1.00 93.38 91 SER A N 1
ATOM 640 C CA . SER A 1 91 ? 11.361 3.119 -18.195 1.00 93.38 91 SER A CA 1
ATOM 641 C C . SER A 1 91 ? 11.851 2.972 -16.750 1.00 93.38 91 SER A C 1
ATOM 643 O O . SER A 1 91 ? 12.385 3.932 -16.198 1.00 93.38 91 SER A O 1
ATOM 645 N N . ALA A 1 92 ? 11.680 1.805 -16.115 1.00 95.31 92 ALA A N 1
ATOM 646 C CA . ALA A 1 92 ? 12.108 1.598 -14.738 1.00 95.31 92 ALA A CA 1
ATOM 647 C C . ALA A 1 92 ? 13.621 1.815 -14.559 1.00 95.31 92 ALA A C 1
ATOM 649 O O . ALA A 1 92 ? 14.435 1.425 -15.397 1.00 95.31 92 ALA A O 1
ATOM 650 N N . GLY A 1 93 ? 14.004 2.445 -13.447 1.00 95.12 93 GLY A N 1
ATOM 651 C CA . GLY A 1 93 ? 15.402 2.562 -13.033 1.00 95.12 93 GLY A CA 1
ATOM 652 C C . GLY A 1 93 ? 15.986 1.218 -12.566 1.00 95.12 93 GLY A C 1
ATOM 653 O O . GLY A 1 93 ? 15.366 0.174 -12.759 1.00 95.12 93 GLY A O 1
ATOM 654 N N . PRO A 1 94 ? 17.164 1.214 -11.917 1.00 96.94 94 PRO A N 1
ATOM 655 C CA . PRO A 1 94 ? 17.756 -0.006 -11.351 1.00 96.94 94 PRO A CA 1
ATOM 656 C C . PRO A 1 94 ? 16.939 -0.592 -10.188 1.00 96.94 94 PRO A C 1
ATOM 658 O O . PRO A 1 94 ? 17.162 -1.729 -9.775 1.00 96.94 94 PRO A O 1
ATOM 661 N N . SER A 1 95 ? 15.996 0.176 -9.647 1.00 97.50 95 SER A N 1
ATOM 662 C CA . SER A 1 95 ? 15.095 -0.244 -8.585 1.00 97.50 95 SER A CA 1
ATOM 663 C C . SER A 1 95 ? 13.716 0.394 -8.737 1.00 97.50 95 SER A C 1
ATOM 665 O O . SER A 1 95 ? 13.549 1.433 -9.383 1.00 97.50 95 SER A O 1
ATOM 667 N N . VAL A 1 96 ? 12.721 -0.241 -8.119 1.00 97.50 96 VAL A N 1
ATOM 668 C CA . VAL A 1 96 ? 11.391 0.332 -7.892 1.00 97.50 96 VAL A CA 1
ATOM 669 C C . VAL A 1 96 ? 11.156 0.377 -6.390 1.00 97.50 96 VAL A C 1
ATOM 671 O O . VAL A 1 96 ? 11.199 -0.656 -5.721 1.00 97.50 96 VAL A O 1
ATOM 674 N N . THR A 1 97 ? 10.903 1.576 -5.871 1.00 97.25 97 THR A N 1
ATOM 675 C CA . THR A 1 97 ? 10.519 1.804 -4.475 1.00 97.25 97 THR A CA 1
ATOM 676 C C . THR A 1 97 ? 9.035 2.114 -4.411 1.00 97.25 97 THR A C 1
ATOM 678 O O . THR A 1 97 ? 8.527 2.893 -5.216 1.00 97.25 97 THR A O 1
ATOM 681 N N . ASN A 1 98 ? 8.357 1.534 -3.429 1.00 97.50 98 ASN A N 1
ATOM 682 C CA . ASN A 1 98 ? 6.948 1.775 -3.174 1.00 97.50 98 ASN A CA 1
ATOM 683 C C . ASN A 1 98 ? 6.717 2.036 -1.688 1.00 97.50 98 ASN A C 1
ATOM 685 O O . ASN A 1 98 ? 7.199 1.280 -0.843 1.00 97.50 98 ASN A O 1
ATOM 689 N N . ILE A 1 99 ? 5.911 3.053 -1.382 1.00 97.56 99 ILE A N 1
ATOM 690 C CA . ILE A 1 99 ? 5.524 3.425 -0.019 1.00 97.56 99 ILE A CA 1
ATOM 691 C C . ILE A 1 99 ? 4.003 3.392 0.080 1.00 97.56 99 ILE A C 1
ATOM 693 O O . ILE A 1 99 ? 3.334 4.021 -0.729 1.00 97.56 99 ILE A O 1
ATOM 697 N N . ALA A 1 100 ? 3.486 2.664 1.064 1.00 98.06 100 ALA A N 1
ATOM 698 C CA . ALA A 1 100 ? 2.075 2.666 1.438 1.00 98.06 100 ALA A CA 1
ATOM 699 C C . ALA A 1 100 ? 1.897 3.441 2.746 1.00 98.06 100 ALA A C 1
ATOM 701 O O . ALA A 1 100 ? 2.782 3.370 3.604 1.00 98.06 100 ALA A O 1
ATOM 702 N N . THR A 1 101 ? 0.756 4.100 2.940 1.00 98.44 101 THR A N 1
ATOM 703 C CA . THR A 1 101 ? 0.438 4.812 4.190 1.00 98.44 101 THR A CA 1
ATOM 704 C C . THR A 1 101 ? -0.956 4.450 4.678 1.00 98.44 101 THR A C 1
ATOM 706 O O . THR A 1 101 ? -1.908 4.524 3.911 1.00 98.44 101 THR A O 1
ATOM 709 N N . ALA A 1 102 ? -1.082 4.097 5.955 1.00 98.44 102 ALA A N 1
ATOM 710 C CA . ALA A 1 102 ? -2.344 3.845 6.639 1.00 98.44 102 ALA A CA 1
ATOM 711 C C . ALA A 1 102 ? -2.659 4.978 7.629 1.00 98.44 102 ALA A C 1
ATOM 713 O O . ALA A 1 102 ? -1.781 5.411 8.381 1.00 98.44 102 ALA A O 1
ATOM 714 N N . ILE A 1 103 ? -3.911 5.433 7.639 1.00 98.31 103 ILE A N 1
ATOM 715 C CA . ILE A 1 103 ? -4.449 6.480 8.514 1.00 98.31 103 ILE A CA 1
ATOM 716 C C . ILE A 1 103 ? -5.768 5.974 9.101 1.00 98.31 103 ILE A C 1
ATOM 718 O O . ILE A 1 103 ? -6.568 5.379 8.386 1.00 98.31 103 ILE A O 1
ATOM 722 N N . ALA A 1 104 ? -5.991 6.207 10.390 1.00 98.31 104 ALA A N 1
ATOM 723 C CA . ALA A 1 104 ? -7.252 5.952 11.083 1.00 98.31 104 ALA A CA 1
ATOM 724 C C . ALA A 1 104 ? -7.493 7.075 12.103 1.00 98.31 104 ALA A C 1
ATOM 726 O O . ALA A 1 104 ? -6.544 7.761 12.499 1.00 98.31 104 ALA A O 1
ATOM 727 N N . ASP A 1 105 ? -8.734 7.268 12.542 1.00 98.06 105 ASP A N 1
ATOM 728 C CA . ASP A 1 105 ? -9.052 8.362 13.466 1.00 98.06 105 ASP A CA 1
ATOM 729 C C . ASP A 1 105 ? -8.323 8.212 14.802 1.00 98.06 105 ASP A C 1
ATOM 731 O O . ASP A 1 105 ? -8.265 7.130 15.386 1.00 98.06 105 ASP A O 1
ATOM 735 N N . GLY A 1 106 ? -7.772 9.318 15.304 1.00 95.62 106 GLY A N 1
ATOM 736 C CA . GLY A 1 106 ? -7.086 9.343 16.597 1.00 95.62 106 GLY A CA 1
ATOM 737 C C . GLY A 1 106 ? -5.790 8.522 16.652 1.00 95.62 106 GLY A C 1
ATOM 738 O O . GLY A 1 106 ? -5.209 8.393 17.728 1.00 95.62 106 GLY A O 1
ATOM 739 N N . VAL A 1 107 ? -5.315 7.990 15.519 1.00 96.31 107 VAL A N 1
ATOM 740 C CA . VAL A 1 107 ? -4.079 7.206 15.419 1.00 96.31 107 VAL A CA 1
ATOM 741 C C . VAL A 1 107 ? -3.098 7.909 14.487 1.00 96.31 107 VAL A C 1
ATOM 743 O O . VAL A 1 107 ? -3.455 8.357 13.399 1.00 96.31 107 VAL A O 1
ATOM 746 N N . ALA A 1 108 ? -1.837 8.007 14.912 1.00 96.25 108 ALA A N 1
ATOM 747 C CA . ALA A 1 108 ? -0.782 8.560 14.071 1.00 96.25 108 ALA A CA 1
ATOM 748 C C . ALA A 1 108 ? -0.639 7.742 12.768 1.00 96.25 108 ALA A C 1
ATOM 750 O O . ALA A 1 108 ? -0.660 6.508 12.829 1.00 96.25 108 ALA A O 1
ATOM 751 N N . PRO A 1 109 ? -0.458 8.391 11.602 1.00 97.69 109 PRO A N 1
ATOM 752 C CA . PRO A 1 109 ? -0.232 7.687 10.346 1.00 97.69 109 PRO A CA 1
ATOM 753 C C . PRO A 1 109 ? 0.955 6.727 10.425 1.00 97.69 109 PRO A C 1
ATOM 755 O O . PRO A 1 109 ? 1.987 7.040 11.020 1.00 97.69 109 PRO A O 1
ATOM 758 N N . VAL A 1 110 ? 0.830 5.574 9.770 1.00 97.81 110 VAL A N 1
ATOM 759 C CA . VAL A 1 110 ? 1.909 4.584 9.677 1.00 97.81 110 VAL A CA 1
ATOM 760 C C . VAL A 1 110 ? 2.193 4.293 8.215 1.00 97.81 110 VAL A C 1
ATOM 762 O O . VAL A 1 110 ? 1.281 3.952 7.465 1.00 97.81 110 VAL A O 1
ATOM 765 N N . SER A 1 111 ? 3.462 4.362 7.823 1.00 98.19 111 SER A N 1
ATOM 766 C CA . SER A 1 111 ? 3.896 4.018 6.471 1.00 98.19 111 SER A CA 1
ATOM 767 C C . SER A 1 111 ? 4.743 2.752 6.453 1.00 98.19 111 SER A C 1
ATOM 769 O O . SER A 1 111 ? 5.409 2.412 7.432 1.00 98.19 111 SER A O 1
ATOM 771 N N . ALA A 1 112 ? 4.731 2.057 5.321 1.00 98.19 112 ALA A N 1
ATOM 772 C CA . ALA A 1 112 ? 5.621 0.938 5.057 1.00 98.19 112 ALA A CA 1
ATOM 773 C C . ALA A 1 112 ? 6.203 1.047 3.646 1.00 98.19 112 ALA A C 1
ATOM 775 O O . ALA A 1 112 ? 5.476 1.222 2.666 1.00 98.19 112 ALA A O 1
ATOM 776 N N . THR A 1 113 ? 7.524 0.911 3.563 1.00 97.88 113 THR A N 1
ATOM 777 C CA . THR A 1 113 ? 8.301 1.049 2.329 1.00 97.88 113 THR A CA 1
ATOM 778 C C . THR A 1 113 ? 8.893 -0.291 1.936 1.00 97.88 113 THR A C 1
ATOM 780 O O . THR A 1 113 ? 9.355 -1.050 2.785 1.00 97.88 113 THR A O 1
ATOM 783 N N . THR A 1 114 ? 8.924 -0.570 0.639 1.00 98.19 114 THR A N 1
ATOM 784 C CA . THR A 1 114 ? 9.671 -1.695 0.081 1.00 98.19 114 THR A CA 1
ATOM 785 C C . THR A 1 114 ? 10.370 -1.269 -1.204 1.00 98.19 114 THR A C 1
ATOM 787 O O . THR A 1 114 ? 9.876 -0.404 -1.931 1.00 98.19 114 THR A O 1
ATOM 790 N N . THR A 1 115 ? 11.519 -1.879 -1.477 1.00 98.19 115 THR A N 1
ATOM 791 C CA . THR A 1 115 ? 12.315 -1.628 -2.677 1.00 98.19 115 THR A CA 1
ATOM 792 C C . THR A 1 115 ? 12.719 -2.962 -3.277 1.00 98.19 115 THR A C 1
ATOM 794 O O . THR A 1 115 ? 13.225 -3.837 -2.574 1.00 98.19 115 THR A O 1
ATOM 797 N N . VAL A 1 116 ? 12.526 -3.099 -4.586 1.00 98.38 116 VAL A N 1
ATOM 798 C CA . VAL A 1 116 ? 13.038 -4.232 -5.362 1.00 98.38 116 VAL A CA 1
ATOM 799 C C . VAL A 1 116 ? 14.040 -3.756 -6.394 1.00 98.38 116 VAL A C 1
ATOM 801 O O . VAL A 1 116 ? 13.950 -2.634 -6.895 1.00 98.38 116 VAL A O 1
ATOM 804 N N . THR A 1 117 ? 14.994 -4.620 -6.715 1.00 98.25 117 THR A N 1
ATOM 805 C CA . THR A 1 117 ? 15.932 -4.396 -7.818 1.00 98.25 117 THR A CA 1
ATOM 806 C C . THR A 1 117 ? 15.303 -4.813 -9.145 1.00 98.25 117 THR A C 1
ATOM 808 O O . THR A 1 117 ? 14.517 -5.761 -9.195 1.00 98.25 117 THR A O 1
ATOM 811 N N . VAL A 1 118 ? 15.628 -4.088 -10.215 1.00 98.06 118 VAL A N 1
ATOM 812 C CA . VAL A 1 118 ? 15.103 -4.323 -11.564 1.00 98.06 118 VAL A CA 1
ATOM 813 C C . VAL A 1 118 ? 16.194 -4.904 -12.451 1.00 98.06 118 VAL A C 1
ATOM 815 O O . VAL A 1 118 ? 17.278 -4.337 -12.581 1.00 98.06 118 VAL A O 1
ATOM 818 N N . GLN A 1 119 ? 15.882 -6.012 -13.113 1.00 96.25 119 GLN A N 1
ATOM 819 C CA . GLN A 1 119 ? 16.720 -6.630 -14.131 1.00 96.25 119 GLN A CA 1
ATOM 820 C C . GLN A 1 119 ? 16.193 -6.303 -15.527 1.00 96.25 119 GLN A C 1
ATOM 822 O O . GLN A 1 119 ? 14.993 -6.386 -15.798 1.00 96.25 119 GLN A O 1
ATOM 827 N N . ARG A 1 120 ? 17.102 -5.951 -16.436 1.00 90.25 120 ARG A N 1
ATOM 828 C CA . ARG A 1 120 ? 16.810 -5.869 -17.869 1.00 90.25 120 ARG A CA 1
ATOM 829 C C . ARG A 1 120 ? 17.178 -7.205 -18.508 1.00 90.25 120 ARG A C 1
ATOM 831 O O . ARG A 1 120 ? 18.201 -7.777 -18.142 1.00 90.25 120 ARG A O 1
ATOM 838 N N . GLY A 1 121 ? 16.331 -7.706 -19.409 1.00 77.19 121 GLY A N 1
ATOM 839 C CA . GLY A 1 121 ? 16.710 -8.834 -20.263 1.00 77.19 121 GLY A CA 1
ATOM 840 C C . GLY A 1 121 ? 17.985 -8.474 -21.029 1.00 77.19 121 GLY A C 1
ATOM 841 O O . GLY A 1 121 ? 18.110 -7.327 -21.465 1.00 77.19 121 GLY A O 1
ATOM 842 N N . GLY A 1 122 ? 18.938 -9.407 -21.071 1.00 61.00 122 GLY A N 1
ATOM 843 C CA . GLY A 1 122 ? 20.182 -9.267 -21.832 1.00 61.00 122 GLY A CA 1
ATOM 844 C C . GLY A 1 122 ? 19.972 -9.372 -23.333 1.00 61.00 122 GLY A C 1
ATOM 845 O O . GLY A 1 122 ? 18.886 -9.840 -23.746 1.00 61.00 122 GLY A O 1
#

Mean predicted aligned error: 3.13 Å